Protein 3TA7 (pdb70)

Nearest PDB structures (foldseek):
  3ta7-assembly1_A  TM=1.009E+00  e=9.740E-22  Candidatus Korarchaeum cryptofilum OPF8
  3p43-assembly1_A  TM=9.646E-01  e=1.668E-14  Methanosarcina barkeri str. Fusaro
  3n9d-assembly1_A  TM=9.396E-01  e=6.957E-12  Pseudomonas aeruginosa
  3n9b-assembly1_A  TM=9.244E-01  e=5.661E-12  Pseudomonas aeruginosa
  5dmp-assembly1_A  TM=9.296E-01  e=1.853E-11  Methanocella paludicola

Secondary structure (P-SEA, 3-state):
cccbbbbbbccccbbbbbbbcccccccbbbbccccccccccbbbbbbbbbbbcccccccccccccccccbbbbbbcbbbbbbbccccccbbbbbbbccccccbbbbbbccccbbbbcc

Structure (mmCIF, N/CA/C/O backbone):
data_3TA7
#
_entry.id   3TA7
#
_cell.length_a   27.740
_cell.length_b   58.570
_cell.length_c   32.980
_cell.angle_alpha   90.00
_cell.angle_beta   102.37
_cell.angle_gamma   90.00
#
_symmetry.space_group_name_H-M   'P 1 21 1'
#
loop_
_entity.id
_entity.type
_entity.pdbx_description
1 polymer 'ATP-dependent DNA ligase, N-terminal domain protein'
2 non-polymer 'ZINC ION'
3 non-polymer 'PHOSPHATE ION'
4 non-polymer DI(HYDROXYETHYL)ETHER
5 water water
#
loop_
_atom_site.group_PDB
_atom_site.id
_atom_site.type_symbol
_atom_site.label_atom_id
_atom_site.label_alt_id
_atom_site.label_comp_id
_atom_site.label_asym_id
_atom_site.label_entity_id
_atom_site.label_seq_id
_atom_site.pdbx_PDB_ins_code
_atom_site.Cartn_x
_atom_site.Cartn_y
_atom_site.Cartn_z
_atom_site.occupancy
_atom_site.B_iso_or_equiv
_atom_site.auth_seq_id
_atom_site.auth_comp_id
_atom_site.auth_asym_id
_atom_site.auth_atom_id
_atom_site.pdbx_PDB_model_num
ATOM 1 C CA . SER A 1 1 ? 12.954 42.703 4.202 1.00 31.66 0 SER A CA 1
ATOM 2 C C . SER A 1 1 ? 12.383 41.290 4.042 1.00 42.57 0 SER A C 1
ATOM 3 O O . SER A 1 1 ? 11.366 41.090 3.367 1.00 37.18 0 SER A O 1
ATOM 4 N N A MET A 1 2 ? 13.053 40.292 4.617 0.45 35.51 1 MET A N 1
ATOM 5 N N B MET A 1 2 ? 13.029 40.336 4.705 0.55 30.49 1 MET A N 1
ATOM 6 C CA A MET A 1 2 ? 12.540 38.922 4.551 0.45 9.60 1 MET A CA 1
ATOM 7 C CA B MET A 1 2 ? 12.571 38.957 4.750 0.55 28.56 1 MET A CA 1
ATOM 8 C C A MET A 1 2 ? 11.324 38.823 5.484 0.45 12.26 1 MET A C 1
ATOM 9 C C B MET A 1 2 ? 11.251 38.891 5.535 0.55 9.95 1 MET A C 1
ATOM 10 O O A MET A 1 2 ? 11.328 39.415 6.571 0.45 12.03 1 MET A O 1
ATOM 11 O O B MET A 1 2 ? 11.113 39.572 6.561 0.55 16.14 1 MET A O 1
ATOM 20 N N . PRO A 1 3 ? 10.279 38.100 5.049 1.00 14.37 2 PRO A N 1
ATOM 21 C CA . PRO A 1 3 ? 9.010 38.005 5.826 1.00 11.15 2 PRO A CA 1
ATOM 22 C C . PRO A 1 3 ? 9.250 37.378 7.190 1.00 10.80 2 PRO A C 1
ATOM 23 O O . PRO A 1 3 ? 10.139 36.536 7.366 1.00 10.29 2 PRO A O 1
ATOM 27 N N . ARG A 1 4 ? 8.484 37.853 8.168 1.00 9.83 3 ARG A N 1
ATOM 28 C CA . ARG A 1 4 ? 8.624 37.371 9.529 1.00 9.78 3 ARG A CA 1
ATOM 29 C C . ARG A 1 4 ? 7.340 36.784 10.077 1.00 7.89 3 ARG A C 1
ATOM 30 O O . ARG A 1 4 ? 6.255 36.889 9.501 1.00 7.95 3 ARG A O 1
ATOM 38 N N . PHE A 1 5 ? 7.527 36.088 11.188 1.00 8.39 4 PHE A N 1
ATOM 39 C CA . PHE A 1 5 ? 6.408 35.513 11.921 1.00 7.44 4 PHE A CA 1
ATOM 40 C C . PHE A 1 5 ? 6.574 35.847 13.380 1.00 7.82 4 PHE A C 1
ATOM 41 O O . PHE A 1 5 ? 7.672 36.177 13.837 1.00 8.04 4 PHE A O 1
ATOM 49 N N . VAL A 1 6 ? 5.492 35.688 14.133 1.00 7.18 5 VAL A N 1
ATOM 50 C CA . VAL A 1 6 ? 5.596 35.687 15.579 1.00 7.30 5 VAL A CA 1
ATOM 51 C C . VAL A 1 6 ? 4.677 34.625 16.153 1.00 6.56 5 VAL A C 1
ATOM 52 O O . VAL A 1 6 ? 3.665 34.283 15.535 1.00 8.45 5 VAL A O 1
ATOM 56 N N . VAL A 1 7 ? 5.085 34.048 17.275 1.00 6.76 6 VAL A N 1
ATOM 57 C CA . VAL A 1 7 ? 4.183 33.249 18.088 1.00 8.42 6 VAL A CA 1
ATOM 58 C C . VAL A 1 7 ? 4.020 34.014 19.391 1.00 8.16 6 VAL A C 1
ATOM 59 O O . VAL A 1 7 ? 5.007 34.192 20.124 1.00 8.87 6 VAL A O 1
ATOM 63 N N . GLN A 1 8 ? 2.790 34.466 19.666 1.00 7.62 7 GLN A N 1
ATOM 64 C CA . GLN A 1 8 ? 2.519 35.201 20.890 1.00 9.21 7 GLN A CA 1
ATOM 65 C C . GLN A 1 8 ? 1.894 34.228 21.866 1.00 10.49 7 GLN A C 1
ATOM 66 O O . GLN A 1 8 ? 1.035 33.429 21.482 1.00 12.13 7 GLN A O 1
ATOM 72 N N . GLU A 1 9 ? 2.295 34.287 23.127 1.00 8.23 8 GLU A N 1
ATOM 73 C CA . GLU A 1 9 ? 1.625 33.548 24.178 1.00 9.47 8 GLU A CA 1
ATOM 74 C C . GLU A 1 9 ? 0.624 34.508 24.829 1.00 7.77 8 GLU A C 1
ATOM 75 O O . GLU A 1 9 ? 0.997 35.621 25.232 1.00 9.50 8 GLU A O 1
ATOM 81 N N . HIS A 1 10 ? -0.641 34.089 24.874 1.00 8.30 9 HIS A N 1
ATOM 82 C CA . HIS A 1 10 ? -1.747 34.971 25.191 1.00 9.92 9 HIS A CA 1
ATOM 83 C C . HIS A 1 10 ? -2.462 34.407 26.410 1.00 10.61 9 HIS A C 1
ATOM 84 O O . HIS A 1 10 ? -3.180 33.415 26.287 1.00 10.15 9 HIS A O 1
ATOM 91 N N . HIS A 1 11 ? -2.271 35.072 27.550 1.00 10.44 10 HIS A N 1
ATOM 92 C CA . HIS A 1 11 ? -2.934 34.663 28.795 1.00 11.88 10 HIS A CA 1
ATOM 93 C C . HIS A 1 11 ? -4.312 35.327 28.864 1.00 14.18 10 HIS A C 1
ATOM 94 O O . HIS A 1 11 ? -4.489 36.384 29.494 1.00 18.87 10 HIS A O 1
ATOM 101 N N . ALA A 1 12 ? -5.277 34.669 28.232 1.00 18.20 11 ALA A N 1
ATOM 102 C CA . ALA A 1 12 ? -6.674 35.091 28.134 1.00 18.60 11 ALA A CA 1
ATOM 103 C C . ALA A 1 12 ? -7.547 34.088 28.899 1.00 17.28 11 ALA A C 1
ATOM 104 O O . ALA A 1 12 ? -7.037 33.216 29.566 1.00 17.28 11 ALA A O 1
ATOM 106 N N . ARG A 1 13 ? -8.873 34.148 28.763 1.00 19.79 12 ARG A N 1
ATOM 107 C CA . ARG A 1 13 ? -9.727 33.196 29.503 1.00 19.56 12 ARG A CA 1
ATOM 108 C C . ARG A 1 13 ? -9.424 31.765 29.136 1.00 14.29 12 ARG A C 1
ATOM 109 O O . ARG A 1 13 ? -9.603 30.833 29.930 1.00 18.79 12 ARG A O 1
ATOM 117 N N . ARG A 1 14 ? -8.977 31.567 27.895 1.00 13.65 13 ARG A N 1
ATOM 118 C CA . ARG A 1 14 ? -8.351 30.303 27.542 1.00 22.14 13 ARG A CA 1
ATOM 119 C C . ARG A 1 14 ? -6.936 30.648 27.137 1.00 25.01 13 ARG A C 1
ATOM 120 O O . ARG A 1 14 ? -6.738 31.403 26.197 1.00 25.71 13 ARG A O 1
ATOM 128 N N A LEU A 1 15 ? -5.939 30.155 27.876 0.60 16.62 14 LEU A N 1
ATOM 129 N N B LEU A 1 15 ? -5.971 30.102 27.857 0.40 16.57 14 LEU A N 1
ATOM 130 C CA A LEU A 1 15 ? -4.517 30.374 27.560 0.60 19.73 14 LEU A CA 1
ATOM 131 C CA B LEU A 1 15 ? -4.590 30.267 27.476 0.40 16.92 14 LEU A CA 1
ATOM 132 C C A LEU A 1 15 ? -4.097 29.627 26.295 0.60 13.87 14 LEU A C 1
ATOM 133 C C B LEU A 1 15 ? -4.388 29.653 26.097 0.40 19.44 14 LEU A C 1
ATOM 134 O O A LEU A 1 15 ? -4.147 28.405 26.286 0.60 15.57 14 LEU A O 1
ATOM 135 O O B LEU A 1 15 ? -4.910 28.580 25.774 0.40 8.89 14 LEU A O 1
ATOM 144 N N . HIS A 1 16 ? -3.640 30.354 25.262 1.00 9.92 15 HIS A N 1
ATOM 145 C CA . HIS A 1 16 ? -3.321 29.811 23.940 1.00 9.81 15 HIS A CA 1
ATOM 146 C C . HIS A 1 16 ? -2.128 30.579 23.360 1.00 7.11 15 HIS A C 1
ATOM 147 O O . HIS A 1 16 ? -1.649 31.548 23.952 1.00 9.15 15 HIS A O 1
ATOM 154 N N . TRP A 1 17 ? -1.695 30.145 22.187 1.00 6.84 16 TRP A N 1
ATOM 155 C CA . TRP A 1 17 ? -0.608 30.743 21.472 1.00 6.61 16 TRP A CA 1
ATOM 156 C C . TRP A 1 17 ? -1.127 31.193 20.111 1.00 9.84 16 TRP A C 1
ATOM 157 O O . TRP A 1 17 ? -1.837 30.449 19.446 1.00 14.97 16 TRP A O 1
ATOM 168 N N . ASP A 1 18 ? -0.765 32.408 19.700 1.00 7.20 17 ASP A N 1
ATOM 169 C CA . ASP A 1 18 ? -1.198 32.902 18.399 1.00 6.90 17 ASP A CA 1
ATOM 170 C C . ASP A 1 18 ? -0.030 32.900 17.434 1.00 6.71 17 ASP A C 1
ATOM 171 O O . ASP A 1 18 ? 0.968 33.595 17.674 1.00 8.81 17 ASP A O 1
ATOM 176 N N . LEU A 1 19 ? -0.149 32.132 16.364 1.00 6.94 18 LEU A N 1
ATOM 177 C CA . LEU A 1 19 ? 0.852 32.102 15.295 1.00 5.36 18 LEU A CA 1
ATOM 178 C C . LEU A 1 19 ? 0.419 33.125 14.264 1.00 7.44 18 LEU A C 1
ATOM 179 O O . LEU A 1 19 ? -0.702 33.062 13.781 1.00 6.67 18 LEU A O 1
ATOM 184 N N . ARG A 1 20 ? 1.307 34.071 13.950 1.00 7.36 19 ARG A N 1
ATOM 185 C CA . ARG A 1 20 ? 0.992 35.119 12.965 1.00 7.67 19 ARG A CA 1
ATOM 186 C C . ARG A 1 20 ? 2.096 35.212 11.924 1.00 5.27 19 ARG A C 1
ATOM 187 O O . ARG A 1 20 ? 3.257 35.383 12.278 1.00 7.85 19 ARG A O 1
ATOM 195 N N . LEU A 1 21 ? 1.725 35.096 10.661 1.00 7.26 20 LEU A N 1
ATOM 196 C CA . LEU A 1 21 ? 2.687 35.171 9.563 1.00 8.14 20 LEU A CA 1
ATOM 197 C C . LEU A 1 21 ? 2.483 36.457 8.800 1.00 7.29 20 LEU A C 1
ATOM 198 O O . LEU A 1 21 ? 1.351 36.771 8.441 1.00 8.81 20 LEU A O 1
ATOM 203 N N . GLU A 1 22 ? 3.564 37.187 8.494 1.00 7.09 21 GLU A N 1
ATOM 204 C CA A GLU A 1 22 ? 3.486 38.316 7.552 0.56 6.58 21 GLU A CA 1
ATOM 205 C CA B GLU A 1 22 ? 3.473 38.293 7.563 0.44 8.18 21 GLU A CA 1
ATOM 206 C C . GLU A 1 22 ? 3.191 37.734 6.169 1.00 7.74 21 GLU A C 1
ATOM 207 O O . GLU A 1 22 ? 4.060 37.086 5.573 1.00 9.54 21 GLU A O 1
ATOM 218 N N . MET A 1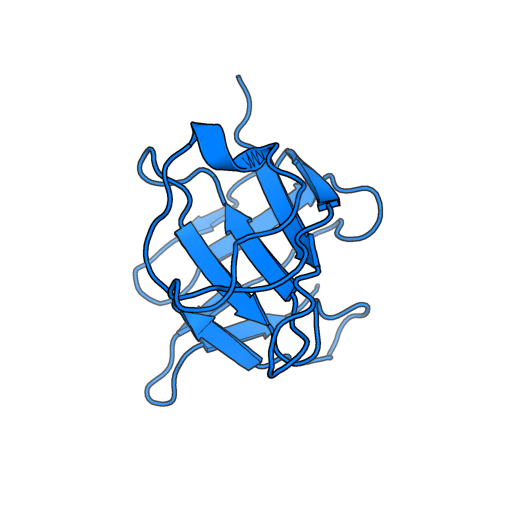 23 ? 1.978 37.959 5.667 1.00 7.24 22 MET A N 1
ATOM 219 C CA . MET A 1 23 ? 1.505 37.281 4.464 1.00 10.15 22 MET A CA 1
ATOM 220 C C . MET A 1 23 ? 0.309 38.076 3.925 1.00 9.60 22 MET A C 1
ATOM 221 O O . MET A 1 23 ? -0.512 38.545 4.697 1.00 10.18 22 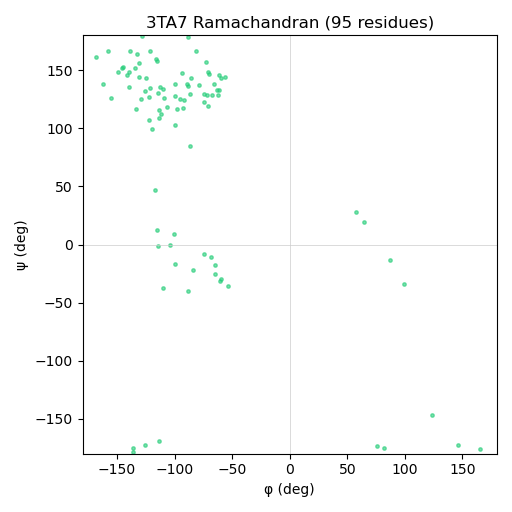MET A O 1
ATOM 226 N N . ASP A 1 24 ? 0.228 38.256 2.602 1.00 11.32 23 ASP A N 1
ATOM 227 C CA . ASP A 1 24 ? -0.841 39.044 2.011 1.00 10.39 23 ASP A CA 1
ATOM 228 C C . ASP A 1 24 ? -0.835 40.475 2.602 1.00 12.31 23 ASP A C 1
ATOM 229 O O . ASP A 1 24 ? -1.880 41.123 2.664 1.00 12.55 23 ASP A O 1
ATOM 234 N N . ASN A 1 25 ? 0.342 40.933 3.033 1.00 12.74 24 ASN A N 1
ATOM 235 C CA . ASN A 1 25 ? 0.504 42.273 3.596 1.00 12.21 24 ASN A CA 1
ATOM 236 C C . ASN A 1 25 ? -0.236 42.518 4.897 1.00 14.08 24 ASN A C 1
ATOM 237 O O . ASN A 1 25 ? -0.506 43.672 5.285 1.00 12.30 24 ASN A O 1
ATOM 242 N N . VAL A 1 26 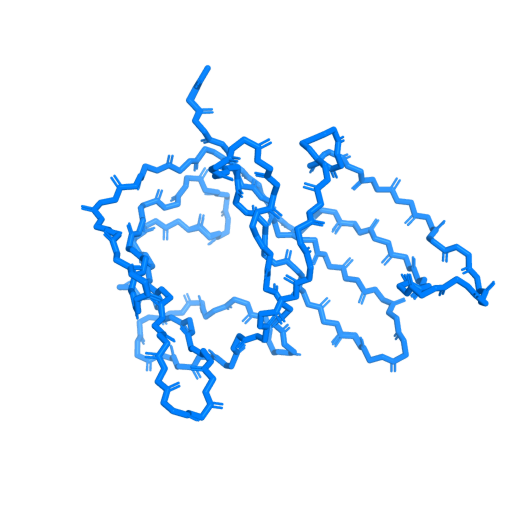? -0.595 41.415 5.560 1.00 9.88 25 VAL A N 1
ATOM 243 C CA . VAL A 1 26 ? -1.212 41.490 6.868 1.00 9.53 25 VAL A CA 1
ATOM 244 C C . VAL A 1 26 ? -0.558 40.430 7.744 1.00 8.11 25 VAL A C 1
ATOM 245 O O . VAL A 1 26 ? 0.385 39.742 7.309 1.00 8.10 25 VAL A O 1
ATOM 249 N N . LEU A 1 27 ? -1.057 40.266 8.975 1.00 8.17 26 LEU A N 1
ATOM 250 C CA . LEU A 1 27 ? -0.649 39.094 9.775 1.00 7.56 26 LEU A CA 1
ATOM 251 C C . LEU A 1 27 ? -1.737 38.040 9.688 1.00 6.85 26 LEU A C 1
ATOM 252 O O . LEU A 1 27 ? -2.812 38.162 10.317 1.00 7.73 26 LEU A O 1
ATOM 257 N N . LYS A 1 28 ? -1.487 37.018 8.878 1.00 7.34 27 LYS A N 1
ATOM 258 C CA . LYS A 1 28 ? -2.367 35.845 8.805 1.00 7.24 27 LYS A CA 1
ATOM 259 C C . LYS A 1 28 ? -2.193 35.053 10.081 1.00 6.52 27 LYS A C 1
ATOM 260 O O . LYS A 1 28 ? -1.066 34.723 10.471 1.00 8.50 27 LYS A O 1
ATOM 266 N N . SER A 1 29 ? -3.304 34.744 10.729 1.00 6.50 28 SER A N 1
ATOM 267 C CA . SER A 1 29 ? -3.273 34.353 12.123 1.00 6.90 28 SER A CA 1
ATOM 268 C C . SER A 1 29 ? -4.047 33.087 12.439 1.00 7.01 28 SER A C 1
ATOM 269 O O . SER A 1 29 ? -5.113 32.820 11.859 1.00 7.84 28 SER A O 1
ATOM 272 N N . TRP A 1 30 ? -3.492 32.330 13.381 1.00 6.76 29 TRP A N 1
ATOM 273 C CA . TRP A 1 30 ? -4.137 31.102 13.900 1.00 7.92 29 TRP A CA 1
ATOM 274 C C . TRP A 1 30 ? -3.922 31.039 15.393 1.00 8.06 29 TRP A C 1
ATOM 275 O O . TRP A 1 30 ? -2.787 31.222 15.858 1.00 8.86 29 TRP A O 1
ATOM 286 N N . ALA A 1 31 ? -4.969 30.711 16.142 1.00 6.90 30 ALA A N 1
ATOM 287 C CA . ALA A 1 31 ? -4.816 30.414 17.580 1.00 7.66 30 ALA A CA 1
ATOM 288 C C . ALA A 1 31 ? -4.503 28.926 17.762 1.00 9.57 30 ALA A C 1
ATOM 289 O O . ALA A 1 31 ? -5.084 28.049 17.080 1.00 9.63 30 ALA A O 1
ATOM 291 N N . LEU A 1 32 ? -3.553 28.643 18.642 1.00 7.83 31 LEU A N 1
ATOM 292 C CA . LEU A 1 32 ? -3.089 27.276 18.866 1.00 7.50 31 LEU A CA 1
ATOM 293 C C . LEU A 1 32 ? -3.363 26.971 20.344 1.00 9.16 31 LEU A C 1
ATOM 294 O O . LEU A 1 32 ? -2.601 27.373 21.224 1.00 8.81 31 LEU A O 1
ATOM 299 N N . PRO A 1 33 ? -4.461 26.257 20.629 1.00 8.95 32 P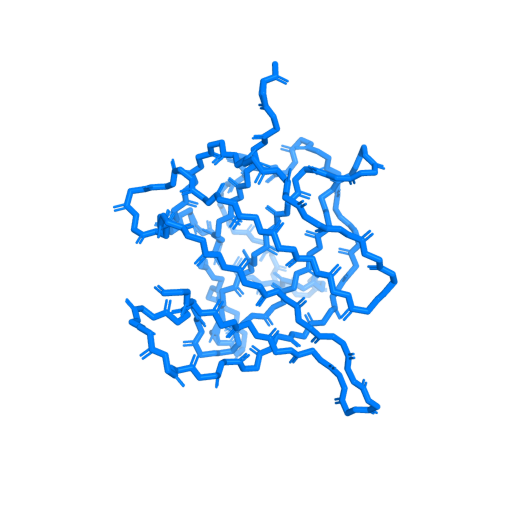RO A N 1
ATOM 300 C CA . PRO A 1 33 ? -4.845 26.048 22.027 1.00 8.98 32 PRO A CA 1
ATOM 301 C C . PRO A 1 33 ? -3.838 25.223 22.786 1.00 12.51 32 PRO A C 1
ATOM 302 O O . PRO A 1 33 ? -3.729 25.341 24.002 1.00 15.87 32 PRO A O 1
ATOM 306 N N . LYS A 1 34 ? -3.095 24.401 22.070 1.00 9.80 33 LYS A N 1
ATOM 307 C CA . LYS A 1 34 ? -2.079 23.574 22.707 1.00 14.26 33 LYS A CA 1
ATOM 308 C C . LYS A 1 34 ? -0.663 23.918 22.263 1.00 12.30 33 LYS A C 1
ATOM 309 O O . LYS A 1 34 ? 0.276 23.163 22.515 1.00 17.94 33 LYS A O 1
ATOM 315 N N . GLY A 1 35 ? -0.510 25.055 21.588 1.00 9.33 34 GLY A N 1
ATOM 316 C CA . GLY A 1 35 ? 0.801 25.533 21.176 1.00 10.87 34 GLY A CA 1
ATOM 317 C C . GLY A 1 35 ? 1.347 24.913 19.894 1.00 10.65 34 GLY A C 1
ATOM 318 O O . GLY A 1 35 ? 0.681 24.150 19.177 1.00 11.43 34 GLY A O 1
ATOM 319 N N . VAL A 1 36 ? 2.570 25.286 19.598 1.00 12.46 35 VAL A N 1
ATOM 320 C CA . VAL A 1 36 ? 3.233 24.841 18.389 1.00 10.43 35 VAL A CA 1
ATOM 321 C C . VAL A 1 36 ? 3.745 23.409 18.579 1.00 12.80 35 VAL A C 1
ATOM 322 O O . VAL A 1 36 ? 4.275 23.115 19.644 1.00 16.41 35 VAL A O 1
ATOM 326 N N . PRO A 1 37 ? 3.571 22.522 17.565 1.00 11.10 36 PRO A N 1
ATOM 327 C CA . PRO A 1 37 ? 4.125 21.154 17.705 1.00 14.31 36 PRO A CA 1
ATOM 328 C C . PRO A 1 37 ? 5.642 21.242 17.797 1.00 14.81 36 PRO A C 1
ATOM 329 O O . PRO A 1 37 ? 6.319 21.950 17.047 1.00 12.63 36 PRO A O 1
ATOM 333 N N . GLU A 1 38 ? 6.176 20.522 18.764 1.00 19.59 37 GLU A N 1
ATOM 334 C CA . GLU A 1 38 ? 7.581 20.680 19.086 1.00 24.07 37 GLU A CA 1
ATOM 335 C C . GLU A 1 38 ? 8.449 19.573 18.464 1.00 13.96 37 GLU A C 1
ATOM 336 O O . GLU A 1 38 ? 9.667 19.718 18.356 1.00 21.15 37 GLU A O 1
ATOM 342 N N . LYS A 1 39 ? 7.825 18.482 18.046 1.00 15.22 38 LYS A N 1
ATOM 343 C CA . LYS A 1 39 ? 8.578 17.445 17.370 1.00 15.10 38 LYS A CA 1
ATOM 344 C C . LYS A 1 39 ? 7.795 16.885 16.191 1.00 15.43 38 LYS A C 1
ATOM 345 O O . LYS A 1 39 ? 6.598 17.122 16.066 1.00 15.00 38 LYS A O 1
ATOM 351 N N . ARG A 1 40 ? 8.459 16.125 15.322 1.00 16.91 39 ARG A N 1
ATOM 352 C CA . ARG A 1 40 ? 7.770 15.521 14.169 1.00 19.03 39 ARG A CA 1
ATOM 353 C C . ARG A 1 40 ? 6.674 14.567 14.612 1.00 19.05 39 ARG A C 1
ATOM 354 O O . ARG A 1 40 ? 6.807 13.928 15.655 1.00 25.81 39 ARG A O 1
ATOM 362 N N . GLY A 1 41 ? 5.573 14.486 13.839 1.00 17.84 40 GLY A N 1
ATOM 363 C CA . GLY A 1 41 ? 4.508 13.530 14.122 1.00 22.52 40 GLY A CA 1
ATOM 364 C C . GLY A 1 41 ? 3.317 14.132 14.857 1.00 31.24 40 GLY A C 1
ATOM 365 O O . GLY A 1 41 ? 2.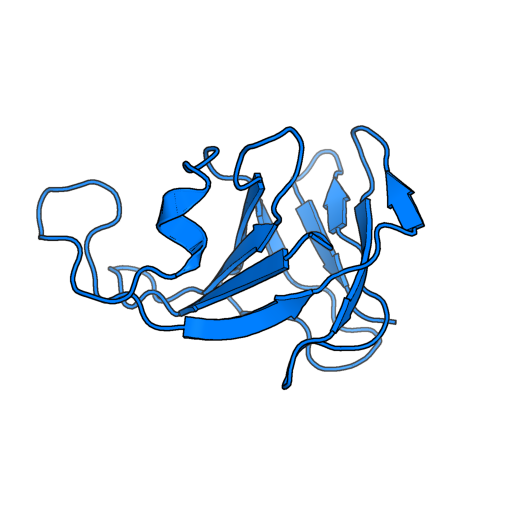164 13.715 14.654 1.00 30.40 40 GLY A O 1
ATOM 366 N N . VAL A 1 42 ? 3.606 15.103 15.725 1.00 22.37 41 VAL A N 1
ATOM 367 C CA . VAL A 1 42 ? 2.610 15.773 16.526 1.00 16.75 41 VAL A CA 1
ATOM 368 C C . VAL A 1 42 ? 1.683 16.628 15.666 1.00 18.40 41 VAL A C 1
ATOM 369 O O . VAL A 1 42 ? 2.146 17.439 14.883 1.00 18.86 41 VAL A O 1
ATOM 373 N N . LYS A 1 43 ? 0.383 16.431 15.850 1.00 15.11 42 LYS A N 1
ATOM 374 C CA . LYS A 1 43 ? -0.604 17.136 15.033 1.00 13.51 42 LYS A CA 1
ATOM 375 C C . LYS A 1 43 ? -1.367 18.07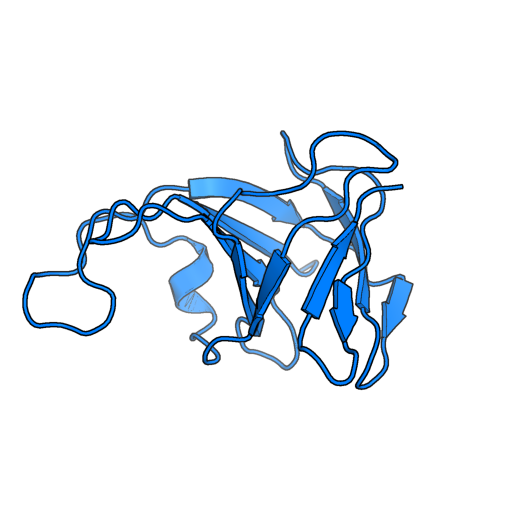5 15.964 1.00 15.51 42 LYS A C 1
ATOM 376 O O . LYS A 1 43 ? -2.158 17.618 16.776 1.00 20.18 42 LYS A O 1
ATOM 382 N N . ARG A 1 44 ? -1.138 19.372 15.845 1.00 10.47 43 ARG A N 1
ATOM 383 C CA A ARG A 1 44 ? -1.789 20.355 16.732 0.52 9.22 43 ARG A CA 1
ATOM 384 C CA B ARG A 1 44 ? -1.787 20.376 16.710 0.48 10.85 43 ARG A CA 1
ATOM 385 C C . ARG A 1 44 ? -2.946 21.091 16.041 1.00 9.20 43 ARG A C 1
ATOM 386 O O . ARG A 1 44 ? -2.841 21.507 14.880 1.00 9.01 43 ARG A O 1
ATOM 401 N N . LEU A 1 45 ? -4.034 21.256 16.770 1.00 7.46 44 LEU A N 1
ATOM 402 C CA . LEU A 1 45 ? -5.158 22.052 16.304 1.00 8.94 44 LEU A CA 1
ATOM 403 C C . LEU A 1 45 ? -4.712 23.510 16.077 1.00 9.19 44 LEU A C 1
ATOM 404 O O . LEU A 1 45 ? -4.055 24.095 16.948 1.00 9.13 44 LEU A O 1
ATOM 409 N N . ALA A 1 46 ? -5.094 24.071 14.933 1.00 6.92 45 ALA A N 1
ATOM 410 C CA . ALA A 1 46 ? -4.883 25.487 14.646 1.00 7.02 45 ALA A CA 1
ATOM 411 C C . ALA A 1 46 ? -6.245 26.046 14.275 1.00 8.27 45 ALA A C 1
ATOM 412 O O . ALA A 1 46 ? -6.995 25.428 13.499 1.00 11.44 45 ALA A O 1
ATOM 414 N N . ILE A 1 47 ? -6.573 27.174 14.878 1.00 8.58 46 ILE A N 1
ATOM 415 C CA . ILE A 1 47 ? -7.885 27.820 14.706 1.00 10.73 46 ILE A CA 1
ATOM 416 C C . ILE A 1 47 ? -7.668 29.140 13.941 1.00 7.61 46 ILE A C 1
ATOM 417 O O . ILE A 1 47 ? -7.044 30.073 14.456 1.00 8.83 46 ILE A O 1
ATOM 422 N N . GLU A 1 48 ? -8.172 29.189 12.705 1.00 7.66 47 GLU A N 1
ATOM 423 C CA . GLU A 1 48 ? -8.022 30.384 11.887 1.00 8.33 47 GLU A CA 1
ATOM 424 C C . GLU A 1 48 ? -8.730 31.553 12.542 1.00 8.06 47 GLU A C 1
ATOM 425 O O . GLU A 1 48 ? -9.898 31.422 12.953 1.00 9.58 47 GLU A O 1
ATOM 431 N N . THR A 1 49 ? -8.029 32.667 12.693 1.00 7.29 48 THR A N 1
ATOM 432 C CA . THR A 1 49 ? -8.588 33.837 13.319 1.00 8.73 48 THR A CA 1
ATOM 433 C C . THR A 1 49 ? -8.374 35.060 12.409 1.00 9.62 48 THR A C 1
ATOM 434 O O . THR A 1 49 ? -7.836 34.943 11.329 1.00 9.32 48 THR A O 1
ATOM 438 N N . GLU A 1 50 ? -8.846 36.232 12.832 1.00 9.90 49 GLU A N 1
ATOM 439 C CA . GLU A 1 50 ? -8.860 37.394 11.944 1.00 10.64 49 GLU A CA 1
ATOM 440 C C . GLU A 1 50 ? -7.479 37.962 11.642 1.00 10.09 49 GLU A C 1
ATOM 441 O O . GLU A 1 50 ? -6.592 37.972 12.524 1.00 10.01 49 GLU A O 1
ATOM 447 N N . ASP A 1 51 ? -7.328 38.489 10.433 1.00 9.56 50 ASP A N 1
ATOM 448 C CA . ASP A 1 51 ? -6.086 39.157 10.073 1.00 9.92 50 ASP A CA 1
ATOM 449 C C . ASP A 1 51 ? -5.779 40.293 11.079 1.00 11.31 50 ASP A C 1
ATOM 450 O O . ASP A 1 51 ? -6.695 40.981 11.573 1.00 11.95 50 ASP A O 1
ATOM 455 N N . HIS A 1 52 ? -4.502 40.500 11.382 1.00 8.96 51 HIS A N 1
ATOM 456 C CA . HIS A 1 52 ? -4.043 41.654 12.178 1.00 9.43 51 HIS A CA 1
ATOM 457 C C . HIS A 1 52 ? -3.144 42.524 11.337 1.00 8.71 51 HIS A C 1
ATOM 458 O O . HIS A 1 52 ? -2.615 42.089 10.310 1.00 9.94 51 HIS A O 1
ATOM 465 N N . ASP A 1 53 ? -2.994 43.771 11.755 1.00 10.81 52 ASP A N 1
ATOM 466 C CA . ASP A 1 53 ? -2.095 44.663 11.050 1.00 10.06 52 ASP A CA 1
ATOM 467 C C . ASP A 1 53 ? -0.645 44.289 11.262 1.00 11.33 52 ASP A C 1
ATOM 468 O O . ASP A 1 53 ? -0.258 43.785 12.332 1.00 10.60 52 ASP A O 1
ATOM 473 N N . LEU A 1 54 ? 0.175 44.555 10.252 1.00 9.28 53 LEU A N 1
ATOM 474 C CA . LEU A 1 54 ? 1.590 44.254 10.339 1.00 9.77 53 LEU A CA 1
ATOM 475 C C . LEU A 1 54 ? 2.276 44.840 11.555 1.00 11.98 53 LEU A C 1
ATOM 476 O O . LEU A 1 54 ? 3.192 44.230 12.114 1.00 12.58 53 LEU A O 1
ATOM 481 N N . SER A 1 55 ? 1.864 46.038 11.972 1.00 9.76 54 SER A N 1
ATOM 482 C CA . SER A 1 55 ? 2.549 46.668 13.108 1.00 14.10 54 SER A CA 1
ATOM 483 C C . SER A 1 55 ? 2.389 45.895 14.431 1.00 12.74 54 SER A C 1
ATOM 484 O O . SER A 1 55 ? 3.154 46.114 15.375 1.00 20.61 54 SER A O 1
ATOM 487 N N . TYR A 1 56 ? 1.404 45.001 14.496 1.00 9.91 55 TYR A N 1
ATOM 488 C CA . TYR A 1 56 ? 1.164 44.214 15.706 1.00 8.87 55 TYR A CA 1
ATOM 489 C C . TYR A 1 56 ? 2.172 43.103 15.939 1.00 8.61 55 TYR A C 1
ATOM 490 O O . TYR A 1 56 ? 2.216 42.488 17.036 1.00 9.61 55 TYR A O 1
ATOM 499 N N . ILE A 1 57 ? 3.035 42.873 14.938 1.00 8.65 56 ILE A N 1
ATOM 500 C CA . ILE A 1 57 ? 3.944 41.718 15.037 1.00 11.15 56 ILE A CA 1
ATOM 501 C C . ILE A 1 57 ? 4.885 41.797 16.256 1.00 10.83 56 ILE A C 1
ATOM 502 O O . ILE A 1 57 ? 5.267 40.762 16.825 1.00 10.85 56 ILE A O 1
ATOM 507 N N . ASP A 1 58 ? 5.255 43.010 16.658 1.00 10.75 57 ASP A N 1
ATOM 508 C CA . ASP A 1 58 ? 6.184 43.182 17.774 1.00 9.80 57 ASP A CA 1
ATOM 509 C C . ASP A 1 58 ? 5.470 43.537 19.089 1.00 13.83 57 ASP A C 1
ATOM 510 O O . ASP A 1 58 ? 6.128 43.841 20.088 1.00 13.51 57 ASP A O 1
ATOM 515 N N . PHE A 1 59 ? 4.137 43.466 19.116 1.00 10.26 58 PHE A N 1
ATOM 516 C CA . PHE A 1 59 ? 3.387 43.864 20.301 1.00 11.27 58 PHE A CA 1
ATOM 517 C C . PHE A 1 59 ? 3.639 42.958 21.510 1.00 10.75 58 PHE A C 1
ATOM 518 O O . PHE A 1 59 ? 3.672 41.736 21.363 1.00 10.67 58 PHE A O 1
ATOM 526 N N . GLU A 1 60 ? 3.777 43.554 22.699 1.00 11.07 59 GLU A N 1
ATOM 527 C CA . GLU A 1 60 ? 3.615 42.881 23.982 1.00 10.48 59 GLU A CA 1
ATOM 528 C C . GLU A 1 60 ? 2.926 43.859 24.900 1.00 12.50 59 GLU A C 1
ATOM 529 O O . GLU A 1 60 ? 3.117 45.097 24.817 1.00 13.64 59 GLU A O 1
ATOM 535 N N . GLY A 1 61 ? 2.100 43.313 25.755 1.00 11.15 60 GLY A N 1
ATOM 536 C CA . GLY A 1 61 ? 1.408 44.108 26.753 1.00 13.84 60 GLY A CA 1
ATOM 537 C C . GLY A 1 61 ? 0.033 43.542 27.022 1.00 12.28 60 GLY A C 1
ATOM 538 O O . GLY A 1 61 ? -0.338 42.443 26.569 1.00 11.95 60 GLY A O 1
ATOM 539 N N . ARG A 1 62 ? -0.754 44.269 27.799 1.00 11.94 61 ARG A N 1
ATOM 540 C CA . ARG A 1 62 ? -2.054 43.801 28.219 1.00 14.34 61 ARG A CA 1
ATOM 541 C C . ARG A 1 62 ? -3.200 44.352 27.364 1.00 14.24 61 ARG A C 1
ATOM 542 O O . ARG A 1 62 ? -3.381 45.575 27.276 1.00 15.61 61 ARG A O 1
ATOM 550 N N . ILE A 1 63 ? -3.922 43.481 26.673 1.00 10.54 62 ILE A N 1
ATOM 551 C CA . ILE A 1 63 ? -5.193 43.827 26.046 1.00 10.44 62 ILE A CA 1
ATOM 552 C C . ILE A 1 63 ? -6.240 43.930 27.166 1.00 18.38 62 ILE A C 1
ATOM 553 O O . ILE A 1 63 ? -6.460 42.994 27.916 1.00 14.56 62 ILE A O 1
ATOM 558 N N . PRO A 1 64 ? -6.892 45.076 27.304 1.00 12.08 63 PRO A N 1
ATOM 559 C CA . PRO A 1 64 ? -7.763 45.207 28.485 1.00 15.46 63 PRO A CA 1
ATOM 560 C C . PRO A 1 64 ? -9.051 44.399 28.449 1.00 10.88 63 PRO A C 1
ATOM 561 O O . PRO A 1 64 ? -9.615 44.073 27.398 1.00 14.24 63 PRO A O 1
ATOM 565 N N . GLU A 1 65 ? -9.555 44.146 29.656 1.00 21.76 64 GLU A N 1
ATOM 566 C CA . GLU A 1 65 ? -10.808 43.440 29.842 1.00 17.30 64 GLU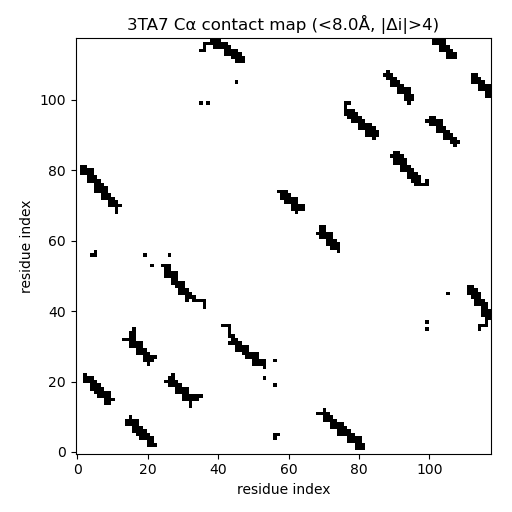 A CA 1
ATOM 567 C C . GLU A 1 65 ? -11.995 44.142 29.182 1.00 16.49 64 GLU A C 1
ATOM 568 O O . GLU A 1 65 ? -12.052 45.386 29.113 1.00 19.87 64 GLU A O 1
ATOM 574 N N . GLY A 1 66 ? -12.911 43.339 28.646 1.00 23.78 65 GLY A N 1
ATOM 575 C CA . GLY A 1 66 ? -14.037 43.867 27.903 1.00 28.70 65 GLY A CA 1
ATOM 576 C C . GLY A 1 66 ? -13.720 44.072 26.436 1.00 18.57 65 GLY A C 1
ATOM 577 O O . GLY A 1 66 ? -14.622 44.301 25.631 1.00 22.19 65 GLY A O 1
ATOM 578 N N . MET A 1 67 ? -12.432 44.022 26.078 1.00 19.31 66 MET A N 1
ATOM 579 C CA . MET A 1 67 ? -12.093 44.037 24.660 1.00 20.65 66 MET A CA 1
ATOM 580 C C . MET A 1 67 ? -11.973 42.583 24.223 1.00 18.01 66 MET A C 1
ATOM 581 O O . MET A 1 67 ? -11.624 41.729 25.035 1.00 18.35 66 MET A O 1
ATOM 586 N N . TYR A 1 68 ? -12.329 42.335 22.968 0.70 14.80 67 TYR A N 1
ATOM 587 C CA . TYR A 1 68 ? -12.186 41.002 22.391 0.70 12.50 67 TYR A CA 1
ATOM 588 C C . TYR A 1 68 ? -10.701 40.732 22.194 0.70 20.51 67 TYR A C 1
ATOM 589 O O . TYR A 1 68 ? -10.010 41.455 21.460 0.70 17.14 67 TYR A O 1
ATOM 598 N N . GLY A 1 69 ? -10.216 39.689 22.861 1.00 17.86 68 GLY A N 1
ATOM 599 C CA . GLY A 1 69 ? -8.786 39.410 22.914 1.00 18.54 68 GLY A CA 1
ATOM 600 C C . GLY A 1 69 ? -8.109 39.826 24.217 1.00 17.03 68 GLY A C 1
ATOM 601 O O . GLY A 1 69 ? -6.878 39.870 24.305 1.00 15.10 68 GLY A O 1
ATOM 602 N N A ALA A 1 70 ? -8.907 40.124 25.239 0.20 14.08 69 ALA A N 1
ATOM 603 N N B ALA A 1 70 ? -8.904 40.150 25.235 0.80 15.55 69 ALA A N 1
ATOM 604 C CA A ALA A 1 70 ? -8.373 40.575 26.527 0.20 12.28 69 ALA A CA 1
ATOM 605 C CA B ALA A 1 70 ? -8.354 40.575 26.526 0.80 12.04 69 ALA A CA 1
ATOM 606 C C A ALA A 1 70 ? -7.366 39.591 27.123 0.20 21.58 69 ALA A C 1
ATOM 607 C C B ALA A 1 70 ? -7.285 39.603 27.001 0.80 15.17 69 ALA A C 1
ATOM 608 O O A ALA A 1 70 ? -7.567 38.371 27.065 0.20 9.54 69 ALA A O 1
ATOM 609 O O B ALA A 1 70 ? -7.382 38.394 26.754 0.80 20.88 69 ALA A O 1
ATOM 612 N N . GLY A 1 71 ? -6.291 40.123 27.703 1.00 13.91 70 GLY A N 1
ATOM 613 C CA . GLY A 1 71 ? -5.283 39.276 28.322 1.00 15.14 70 GLY A CA 1
ATOM 614 C C . GLY A 1 71 ? -3.875 39.751 28.033 1.00 16.29 70 GLY A C 1
ATOM 615 O O . GLY A 1 71 ? -3.641 40.674 27.243 1.00 15.82 70 GLY A O 1
ATOM 616 N N . GLU A 1 72 ? -2.898 39.122 28.659 1.00 14.65 71 GLU A N 1
ATOM 617 C CA . GLU A 1 72 ? -1.526 39.535 28.511 1.00 16.77 71 GLU A CA 1
ATOM 618 C C . GLU A 1 72 ? -0.923 38.854 27.304 1.00 13.34 71 GLU A C 1
ATOM 619 O O . GLU A 1 72 ? -1.060 37.635 27.159 1.00 12.59 71 GLU A O 1
ATOM 625 N N . VAL A 1 73 ? -0.289 39.639 26.436 1.00 10.68 72 VAL A N 1
ATOM 626 C CA . VAL A 1 73 ? 0.420 39.110 25.252 1.00 9.43 72 VAL A CA 1
ATOM 627 C C . VAL A 1 73 ? 1.923 39.222 25.428 1.00 12.23 72 VAL A C 1
ATOM 628 O O . VAL A 1 73 ? 2.432 40.305 25.718 1.00 11.74 72 VAL A O 1
ATOM 632 N N A LYS A 1 74 ? 2.644 38.123 25.230 0.49 8.85 73 LYS A N 1
ATOM 633 N N C LYS A 1 74 ? 2.624 38.101 25.268 0.51 9.97 73 LYS A N 1
ATOM 634 C CA A LYS A 1 74 ? 4.096 38.173 25.223 0.49 8.90 73 LYS A CA 1
ATOM 635 C CA C LYS A 1 74 ? 4.077 38.090 25.236 0.51 9.39 73 LYS A CA 1
ATOM 636 C C A LYS A 1 74 ? 4.648 37.285 24.122 0.49 11.34 73 LYS A C 1
ATOM 637 C C C LYS A 1 74 ? 4.559 37.386 23.988 0.51 7.81 73 LYS A C 1
ATOM 638 O O A LYS A 1 74 ? 4.069 36.264 23.771 0.49 12.32 73 LYS A O 1
ATOM 639 O O C LYS A 1 74 ? 3.831 36.609 23.385 0.51 5.24 73 LYS A O 1
ATOM 650 N N . ILE A 1 75 ? 5.781 37.685 23.585 1.00 9.55 74 ILE A N 1
ATOM 651 C CA . ILE A 1 75 ? 6.365 37.005 22.440 1.00 7.86 74 ILE A CA 1
ATOM 652 C C . ILE A 1 75 ? 7.024 35.713 22.896 1.00 10.43 74 ILE A C 1
ATOM 653 O O . ILE A 1 75 ? 7.982 35.733 23.677 1.00 14.63 74 ILE A O 1
ATOM 658 N N . TRP A 1 76 ? 6.512 34.587 22.397 1.00 9.01 75 TRP A N 1
ATOM 659 C CA . TRP A 1 76 ? 7.020 33.275 22.769 1.00 10.01 75 TRP A CA 1
ATOM 660 C C . TRP A 1 76 ? 8.168 32.924 21.823 1.00 8.96 75 TRP A C 1
ATOM 661 O O . TRP A 1 76 ? 9.144 32.330 22.263 1.00 11.58 75 TRP A O 1
ATOM 672 N N . ASP A 1 77 ? 8.036 33.242 20.533 1.00 8.50 76 ASP A N 1
ATOM 673 C CA . ASP A 1 77 ? 9.135 33.088 19.578 1.00 8.32 76 ASP A CA 1
ATOM 674 C C . ASP A 1 77 ? 8.868 34.012 18.399 1.00 9.21 76 ASP A C 1
ATOM 675 O O . ASP A 1 77 ? 7.742 34.509 18.240 1.00 8.83 76 ASP A O 1
ATOM 680 N N . SER A 1 78 ? 9.869 34.221 17.560 1.00 8.53 77 SER A N 1
ATOM 681 C CA . SER A 1 78 ? 9.749 35.090 16.411 1.00 8.51 77 SER A CA 1
ATOM 682 C C . SER A 1 78 ? 10.966 34.884 15.521 1.00 9.49 77 SER A C 1
ATOM 683 O O . SER A 1 78 ? 11.970 34.307 15.945 1.00 11.38 77 SER A O 1
ATOM 686 N N . GLY A 1 79 ? 10.836 35.302 14.291 1.00 8.74 78 GLY A N 1
ATOM 687 C CA . GLY A 1 79 ? 11.937 35.149 13.345 1.00 11.32 78 GLY A CA 1
ATOM 688 C C . GLY A 1 79 ? 11.460 35.369 11.930 1.00 11.75 78 GLY A C 1
ATOM 689 O O . GLY A 1 79 ? 10.297 35.718 11.692 1.00 10.36 78 GLY A O 1
ATOM 690 N N . GLU A 1 80 ? 12.358 35.174 10.970 1.00 11.15 79 GLU A N 1
ATOM 691 C CA . GLU A 1 80 ? 11.968 35.190 9.568 1.00 10.55 79 GLU A CA 1
ATOM 692 C C . GLU A 1 80 ? 11.382 33.827 9.224 1.00 11.79 79 GLU A C 1
ATOM 693 O O . GLU A 1 80 ? 11.541 32.857 9.969 1.00 9.70 79 GLU A O 1
ATOM 699 N N . TYR A 1 81 ? 10.728 33.757 8.075 1.00 9.49 80 TYR A N 1
ATOM 700 C CA . TYR A 1 81 ? 10.312 32.474 7.530 1.00 8.38 80 TYR A CA 1
ATOM 701 C C . TYR A 1 81 ? 10.391 32.492 6.037 1.00 10.36 80 TYR A C 1
ATOM 702 O O . TYR A 1 81 ? 10.314 33.554 5.434 1.00 11.74 80 TYR A O 1
ATOM 711 N N . GLU A 1 82 ? 10.593 31.317 5.449 1.00 9.82 81 GLU A N 1
ATOM 712 C CA A GLU A 1 82 ? 10.646 31.148 4.003 0.50 9.32 81 GLU A CA 1
ATOM 713 C CA B GLU A 1 82 ? 10.618 31.186 4.011 0.50 10.91 81 GLU A CA 1
ATOM 714 C C . GLU A 1 82 ? 9.420 30.342 3.589 1.00 11.79 81 GLU A C 1
ATOM 715 O O . GLU A 1 82 ? 9.261 29.228 4.032 1.00 11.23 81 GLU A O 1
ATOM 726 N N . LEU A 1 83 ? 8.554 30.901 2.749 1.00 9.03 82 LEU A N 1
ATOM 727 C CA . LEU A 1 83 ? 7.411 30.182 2.217 1.00 7.48 82 LEU A CA 1
ATOM 728 C C . LEU A 1 83 ? 7.854 29.185 1.151 1.00 10.26 82 LEU A C 1
ATOM 729 O O . LEU A 1 83 ? 8.585 29.572 0.214 1.00 12.41 82 LEU A O 1
ATOM 734 N N . LEU A 1 84 ? 7.397 27.939 1.293 1.00 9.70 83 LEU A N 1
ATOM 735 C CA . LEU A 1 84 ? 7.781 26.816 0.391 1.00 9.50 83 LEU A CA 1
ATOM 736 C C . LEU A 1 84 ? 6.632 26.354 -0.499 1.00 12.38 83 LEU A C 1
ATOM 737 O O . LEU A 1 84 ? 6.877 25.995 -1.640 1.00 14.54 83 LEU A O 1
ATOM 742 N N . GLU A 1 85 ? 5.403 26.341 0.006 1.00 11.51 84 GLU A N 1
ATOM 743 C CA . GLU A 1 85 ? 4.214 25.980 -0.769 1.00 9.71 84 GLU A CA 1
ATOM 744 C C . GLU A 1 85 ? 3.074 26.768 -0.206 1.00 9.87 84 GLU A C 1
ATOM 745 O O . GLU A 1 85 ? 3.013 27.006 0.999 1.00 10.55 84 GLU A O 1
ATOM 751 N N . ARG A 1 86 ? 2.119 27.129 -1.050 1.00 9.61 85 ARG A N 1
ATOM 752 C CA . ARG A 1 86 ? 0.912 27.755 -0.584 1.00 9.33 85 ARG A CA 1
ATOM 753 C C . ARG A 1 86 ? -0.221 27.539 -1.551 1.00 16.21 85 ARG A C 1
ATOM 754 O O . ARG A 1 86 ? -0.099 27.891 -2.721 1.00 11.67 85 ARG A O 1
ATOM 762 N N . THR A 1 87 ? -1.327 27.016 -1.024 1.00 17.90 86 THR A N 1
ATOM 763 C CA . THR A 1 87 ? -2.657 27.086 -1.651 1.00 15.35 86 THR A CA 1
ATOM 764 C C . THR A 1 87 ? -3.695 27.446 -0.593 1.00 16.26 86 THR A C 1
ATOM 765 O O . THR A 1 87 ? -3.366 27.663 0.582 1.00 15.69 86 THR A O 1
ATOM 769 N N . GLU A 1 88 ? -4.966 27.520 -1.008 1.00 19.35 87 GLU A N 1
ATOM 770 C CA A GLU A 1 88 ? -6.064 27.835 -0.096 0.26 24.09 87 GLU A CA 1
ATOM 771 C CA B GLU A 1 88 ? -6.033 27.876 -0.073 0.74 20.09 87 GLU A CA 1
ATOM 772 C C . GLU A 1 88 ? -6.155 26.814 1.043 1.00 14.96 87 GLU A C 1
ATOM 773 O O . GLU A 1 88 ? -6.704 27.109 2.130 1.00 20.59 87 GLU A O 1
ATOM 784 N N . ASN A 1 89 ? -5.609 25.616 0.814 1.00 13.70 88 ASN A N 1
ATOM 785 C CA . ASN A 1 89 ? -5.676 24.511 1.809 1.00 14.12 88 ASN A CA 1
ATOM 786 C C . ASN A 1 89 ? -4.349 24.024 2.456 1.00 12.93 88 ASN A C 1
ATOM 787 O O . ASN A 1 89 ? -4.345 23.096 3.293 1.00 13.51 88 ASN A O 1
ATOM 792 N N . LYS A 1 90 ? -3.214 24.609 2.067 1.00 16.23 89 LYS A N 1
ATOM 793 C CA A LYS A 1 90 ? -1.921 24.209 2.626 0.52 10.90 89 LYS A CA 1
ATOM 794 C CA B LYS A 1 90 ? -1.927 24.219 2.624 0.48 11.02 89 LYS A CA 1
ATOM 795 C C . LYS A 1 90 ? -0.947 25.383 2.612 1.00 14.89 89 LYS A C 1
ATOM 796 O O . LYS A 1 90 ? -0.855 26.114 1.613 1.00 13.16 89 LYS A O 1
ATOM 807 N N . ILE A 1 91 ? -0.210 25.555 3.712 1.00 9.88 90 ILE A N 1
ATOM 808 C CA . ILE A 1 91 ? 0.869 26.539 3.758 1.00 9.52 90 ILE A CA 1
ATOM 809 C C . ILE A 1 91 ? 2.055 25.82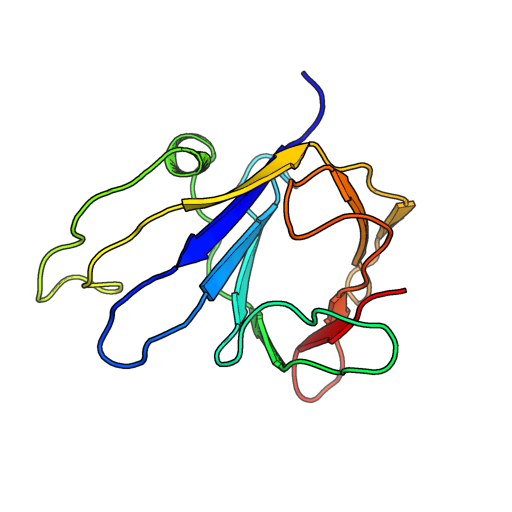8 4.371 1.00 9.97 90 ILE A C 1
ATOM 810 O O . ILE A 1 91 ? 1.993 25.421 5.531 1.00 9.45 90 ILE A O 1
ATOM 815 N N . LYS A 1 92 ? 3.142 25.690 3.607 1.00 9.19 91 LYS A N 1
ATOM 816 C CA . LYS A 1 92 ? 4.360 25.026 4.081 1.00 8.31 91 LYS A CA 1
ATOM 817 C C . LYS A 1 92 ? 5.493 26.046 4.152 1.00 9.71 91 LYS A C 1
ATOM 818 O O . LYS A 1 92 ? 5.686 26.829 3.198 1.00 9.27 91 LYS A O 1
ATOM 824 N N . PHE A 1 93 ? 6.190 26.106 5.284 1.00 8.75 92 PHE A N 1
ATOM 825 C CA . PHE A 1 93 ? 7.191 27.156 5.448 1.00 7.99 92 PHE A CA 1
ATOM 826 C C . PHE A 1 93 ? 8.357 26.645 6.269 1.00 9.24 92 PHE A C 1
ATOM 827 O O . PHE A 1 93 ? 8.197 25.704 7.079 1.00 9.11 92 PHE A O 1
ATOM 835 N N . LEU A 1 94 ? 9.532 27.224 6.014 1.00 9.27 93 LEU A N 1
ATOM 836 C CA . LEU A 1 94 ? 10.674 27.056 6.896 1.00 9.49 93 LEU A CA 1
ATOM 837 C C . LEU A 1 94 ? 10.669 28.202 7.887 1.00 8.28 93 LEU A C 1
ATOM 838 O O . LEU A 1 94 ? 10.799 29.364 7.513 1.00 9.46 93 LEU A O 1
ATOM 843 N N . ALA A 1 95 ? 10.535 27.876 9.167 1.00 7.95 94 ALA A N 1
ATOM 844 C CA . ALA A 1 95 ? 10.569 28.863 10.246 1.00 8.11 94 ALA A CA 1
ATOM 845 C C . ALA A 1 95 ? 11.992 29.074 10.727 1.00 8.37 94 ALA A C 1
ATOM 846 O O . ALA A 1 95 ? 12.720 28.097 10.908 1.00 10.85 94 ALA A O 1
ATOM 848 N N . LYS A 1 96 ? 12.376 30.325 10.987 1.00 9.56 95 LYS A N 1
ATOM 849 C CA . LYS A 1 96 ? 13.733 30.632 11.466 1.00 11.16 95 LYS A CA 1
ATOM 850 C C . LYS A 1 96 ? 13.627 31.247 12.859 1.00 10.48 95 LYS A C 1
ATOM 851 O O . LYS A 1 96 ? 14.248 32.281 13.146 1.00 10.54 95 LYS A O 1
ATOM 857 N N . GLY A 1 97 ? 12.833 30.623 13.740 1.00 9.85 96 GLY A N 1
ATOM 858 C CA . GLY A 1 97 ? 12.744 31.067 15.132 1.00 9.74 96 GLY A CA 1
ATOM 859 C C . GLY A 1 97 ? 13.806 30.402 16.006 1.00 9.72 96 GLY A C 1
ATOM 860 O O . GLY A 1 97 ? 14.560 29.523 15.559 1.00 10.32 96 GLY A O 1
ATOM 861 N N . ARG A 1 98 ? 13.800 30.789 17.273 1.00 9.83 97 ARG A N 1
ATOM 862 C CA . ARG A 1 98 ? 14.696 30.154 18.246 1.00 11.23 97 ARG A CA 1
ATOM 863 C C . ARG A 1 98 ? 14.123 28.861 18.807 1.00 14.16 97 ARG A C 1
ATOM 864 O O . ARG A 1 98 ? 14.874 28.017 19.337 1.00 18.68 97 ARG A O 1
ATOM 868 N N . LYS A 1 99 ? 12.800 28.711 18.728 1.00 12.69 98 LYS A N 1
ATOM 869 C CA . LYS A 1 99 ? 12.105 27.520 19.219 1.00 12.91 98 LYS A CA 1
ATOM 870 C C . LYS A 1 99 ? 11.427 26.826 18.056 1.00 13.48 98 LYS A C 1
ATOM 871 O O . LYS A 1 99 ? 11.548 25.595 17.884 1.00 13.70 98 LYS A O 1
ATOM 877 N N A MET A 1 100 ? 10.711 27.596 17.242 0.60 10.61 99 MET A N 1
ATOM 878 N N B MET A 1 100 ? 10.714 27.626 17.265 0.40 12.01 99 MET A N 1
ATOM 879 C CA A MET A 1 100 ? 10.030 27.057 16.065 0.60 11.11 99 MET A CA 1
ATOM 880 C CA B MET A 1 100 ? 10.152 27.181 15.999 0.40 11.11 99 MET A CA 1
ATOM 881 C C A MET A 1 100 ? 10.960 27.214 14.864 0.60 10.61 99 MET A C 1
ATOM 882 C C B MET A 1 100 ? 11.209 27.278 14.946 0.40 29.40 99 MET A C 1
ATOM 883 O O A MET A 1 100 ? 11.093 28.324 14.341 0.60 12.55 99 MET A O 1
ATOM 884 O O B MET A 1 100 ? 11.641 28.373 14.570 0.40 16.10 99 MET A O 1
ATOM 893 N N . ASN A 1 101 ? 11.628 26.130 14.456 1.00 14.29 100 ASN A N 1
ATOM 894 C CA . ASN A 1 101 ? 12.555 26.147 13.335 1.00 15.21 100 ASN A CA 1
ATOM 895 C C . ASN A 1 101 ? 12.518 24.845 12.551 1.00 13.62 100 ASN A C 1
ATOM 896 O O . ASN A 1 101 ? 11.905 23.874 13.019 1.00 13.67 100 ASN A O 1
ATOM 901 N N . GLY A 1 102 ? 13.106 24.843 11.354 1.00 12.86 101 GLY A N 1
ATOM 902 C CA . GLY A 1 102 ? 12.791 23.784 10.404 1.00 10.18 101 GLY A CA 1
ATOM 903 C C . GLY A 1 102 ? 11.423 24.001 9.760 1.00 10.54 101 GLY A C 1
ATOM 904 O O . GLY A 1 102 ? 10.754 25.029 9.942 1.00 10.99 101 GLY A O 1
ATOM 905 N N . GLU A 1 103 ? 10.997 23.015 8.992 1.00 10.66 102 GLU A N 1
ATOM 906 C CA . GLU A 1 103 ? 9.778 23.127 8.197 1.00 9.41 102 GLU A CA 1
ATOM 907 C C . GLU A 1 103 ? 8.540 22.760 9.005 1.00 7.99 102 GLU A C 1
ATOM 908 O O . GLU A 1 103 ? 8.557 21.841 9.857 1.00 9.80 102 GLU A O 1
ATOM 914 N N . TYR A 1 104 ? 7.460 23.512 8.719 1.00 8.97 103 TYR A N 1
ATOM 915 C CA A TYR A 1 104 ? 6.129 23.287 9.281 0.61 8.37 103 TYR A CA 1
ATOM 916 C CA B TYR A 1 104 ? 6.123 23.292 9.280 0.39 8.47 103 TYR A CA 1
ATOM 917 C C . TYR A 1 104 ? 5.089 23.366 8.178 1.00 8.52 103 TYR A C 1
ATOM 918 O O . TYR A 1 104 ? 5.336 23.979 7.105 1.00 8.97 103 TYR A O 1
ATOM 935 N N . VAL A 1 105 ? 3.915 22.793 8.442 1.00 8.13 104 VAL A N 1
ATOM 936 C CA A VAL A 1 105 ? 2.812 22.841 7.488 0.46 7.83 104 VAL A CA 1
ATOM 937 C CA B VAL A 1 105 ? 2.808 22.884 7.490 0.54 7.08 104 VAL A CA 1
ATOM 938 C C . VAL A 1 105 ? 1.516 23.131 8.228 1.00 7.45 104 VAL A C 1
ATOM 939 O O . VAL A 1 105 ? 1.230 22.500 9.260 1.00 8.52 104 VAL A O 1
ATOM 946 N N . LEU A 1 106 ? 0.762 24.094 7.721 1.00 8.55 105 LEU A N 1
ATOM 947 C CA . LEU A 1 106 ? -0.624 24.345 8.110 1.00 7.06 105 LEU A CA 1
ATOM 948 C C . LEU A 1 106 ? -1.494 23.713 7.046 1.00 8.30 105 LEU A C 1
ATOM 949 O O . LEU A 1 106 ? -1.267 23.918 5.836 1.00 8.30 105 LEU A O 1
ATOM 954 N N . ILE A 1 107 ? -2.451 22.884 7.480 1.00 9.79 106 ILE A N 1
ATOM 955 C CA . ILE A 1 107 ? -3.400 22.316 6.517 1.00 11.32 106 ILE A CA 1
ATOM 956 C C . ILE A 1 107 ? -4.834 22.595 6.881 1.00 11.37 106 ILE A C 1
ATOM 957 O O . ILE A 1 107 ? -5.207 22.594 8.059 1.00 10.57 106 ILE A O 1
ATOM 962 N N . LYS A 1 108 ? -5.648 22.832 5.848 1.00 11.53 107 LYS A N 1
ATOM 963 C CA . LYS A 1 108 ? -7.063 23.132 5.998 1.00 11.55 107 LYS A CA 1
ATOM 964 C C . LYS A 1 108 ? -7.858 21.940 5.489 1.00 13.69 107 LYS A C 1
ATOM 965 O O . LYS A 1 108 ? -7.645 21.480 4.382 1.00 16.09 107 LYS A O 1
ATOM 971 N N . THR A 1 109 ? -8.735 21.426 6.318 1.00 11.58 108 THR A N 1
ATOM 972 C CA . THR A 1 109 ? -9.664 20.380 5.899 1.00 11.59 108 THR A CA 1
ATOM 973 C C . THR A 1 109 ? -11.082 20.800 6.206 1.00 13.18 108 THR A C 1
ATOM 974 O O . THR A 1 109 ? -11.327 21.915 6.643 1.00 14.91 108 THR A O 1
ATOM 978 N N . LYS A 1 110 ? -12.044 19.904 6.028 1.00 13.56 109 LYS A N 1
ATOM 979 C CA . LYS A 1 110 ? -13.418 20.300 6.320 1.00 10.99 109 LYS A CA 1
ATOM 980 C C . LYS A 1 110 ? -13.682 20.528 7.815 1.00 13.56 109 LYS A C 1
ATOM 981 O O . LYS A 1 110 ? -14.730 21.063 8.200 1.00 16.03 109 LYS A O 1
ATOM 987 N N . VAL A 1 111 ? -12.751 20.152 8.685 1.00 11.50 110 VAL A N 1
ATOM 988 C CA . VAL A 1 111 ? -13.011 20.342 10.104 1.00 12.51 110 VAL A CA 1
ATOM 989 C C . VAL A 1 111 ? -12.231 21.533 10.645 1.00 9.06 110 VAL A C 1
ATOM 990 O O . VAL A 1 111 ? -12.344 21.856 11.816 1.00 13.61 110 VAL A O 1
ATOM 994 N N . GLY A 1 112 ? -11.465 22.189 9.788 1.00 10.44 111 GLY A N 1
ATOM 995 C CA . GLY A 1 112 ? -10.643 23.323 10.212 1.00 9.73 111 GLY A CA 1
ATOM 996 C C . GLY A 1 112 ? -9.169 23.120 9.882 1.00 8.79 111 GLY A C 1
ATOM 997 O O . GLY A 1 112 ? -8.828 22.542 8.853 1.00 12.40 111 GLY A O 1
ATOM 998 N N . TRP A 1 113 ? -8.279 23.639 10.733 1.00 8.62 112 TRP A N 1
ATOM 999 C CA . TRP A 1 113 ? -6.856 23.604 10.404 1.00 9.59 112 TRP A CA 1
ATOM 1000 C C . TRP A 1 113 ? -6.047 22.731 11.381 1.00 8.35 112 TRP A C 1
ATOM 1001 O O . TRP A 1 113 ? -6.437 22.540 12.543 1.00 9.77 112 TRP A O 1
ATOM 1012 N N . LEU A 1 114 ? -4.887 22.282 10.911 1.00 9.87 113 LEU A N 1
ATOM 1013 C CA . LEU A 1 114 ? -3.896 21.582 11.744 1.00 9.92 113 LEU A CA 1
ATOM 1014 C C . LEU A 1 114 ? -2.526 22.156 11.438 1.00 12.86 113 LEU A C 1
ATOM 1015 O O . LEU A 1 114 ? -2.251 22.545 10.314 1.00 12.40 113 LEU A O 1
ATOM 1020 N N . LEU A 1 115 ? -1.647 22.105 12.429 1.00 9.30 114 LEU A N 1
ATOM 1021 C CA . LEU A 1 115 ? -0.262 22.548 12.309 1.00 7.91 114 LEU A CA 1
ATOM 1022 C C . LEU A 1 115 ? 0.627 21.365 12.666 1.00 7.77 114 LEU A C 1
ATOM 1023 O O . LEU A 1 115 ? 0.467 20.772 13.761 1.00 9.56 114 LEU A O 1
ATOM 1028 N N . MET A 1 116 ? 1.559 21.035 11.783 1.00 8.94 115 MET A N 1
ATOM 1029 C CA . MET A 1 116 ? 2.479 19.933 11.989 1.00 8.06 115 MET A CA 1
ATOM 1030 C C . MET A 1 116 ? 3.901 20.374 11.712 1.00 11.03 115 MET A C 1
ATOM 1031 O O . MET A 1 116 ? 4.117 21.317 10.961 1.00 9.17 115 MET A O 1
ATOM 1036 N N . LYS A 1 117 ? 4.878 19.668 12.305 1.00 10.37 116 LYS A N 1
ATOM 1037 C CA . LYS A 1 117 ? 6.298 19.940 12.170 1.00 11.83 116 LYS A CA 1
ATOM 1038 C C . LYS A 1 117 ? 7.005 18.803 11.396 1.00 13.37 116 LYS A C 1
ATOM 1039 O O . LYS A 1 117 ? 6.788 17.631 11.717 1.00 16.16 116 LYS A O 1
ATOM 1045 N N A ALA A 1 118 ? 7.885 19.129 10.435 0.86 12.36 117 ALA A N 1
ATOM 1046 C CA A ALA A 1 118 ? 8.762 18.115 9.787 0.86 8.05 117 ALA A CA 1
ATOM 1047 C C A ALA A 1 118 ? 9.793 17.532 10.743 0.86 13.24 117 ALA A C 1
ATOM 1048 O O A ALA A 1 118 ? 10.336 18.203 11.624 0.86 13.20 117 ALA A O 1
#

B-factor: mean 16.96, std 10.86, range [4.24, 76.67]

Radius of gyration: 13.46 Å; Cα contacts (8 Å, |Δi|>4): 332; chains: 1; bounding box: 29×33×32 Å

Solvent-accessible surface area: 7130 Å² total; per-residue (Å²): 108,131,51,89,0,0,0,1,22,14,86,31,196,211,88,31,49,7,0,13,0,46,14,88,124,38,0,44,2,5,12,0,49,155,6,10,0,101,131,188,47,33,139,47,91,1,78,93,44,116,75,63,109,65,103,42,20,112,63,101,25,148,35,77,111,76,120,214,30,13,2,70,2,94,59,71,8,36,6,66,8,74,85,79,66,104,84,144,83,69,6,53,0,49,1,89,6,132,113,1,61,30,66,1,31,0,52,83,66,212,147,29,22,52,0,59,36,88

Organism: Korarchaeum cryptofilum (strain OPF8) (NCBI:txid374847)

Foldseek 3Di:
DDWKWFWKFWADPQTWIKIFTCDPQWTFIWTWSPDADQDAPDKTDTHGDDTHHPVCRQDFAADPPPDVRGGTIDTPKMDDKAWDDDDPAKTKIAHDIPRRGGIKMWGQDPVGIIIGHD

Sequence (118 aa):
SMMPRFVVQEHHARRLLHWDLRLEEMDNVLKSWALPKGVPEKRGVKRRLAIETEDHDLSYIDFEGRIPEGMYGAAGEVKKIWDSGEYEELLERTEENKKIKFLAKGRKMMNGEYYVVLIKTKVGWLLMKA

InterPro domains:
  IPR014144 DNA ligase D, 3'-phosphoesterase domain [PF13298] (7-107)
  IPR014144 DNA ligase D, 3'-phosphoesterase domain [TIGR02777] (3-116)